Protein AF-M7SEI6-F1 (afdb_monomer_lite)

Radius of gyration: 20.69 Å; chains: 1; bounding box: 64×24×65 Å

Sequence (167 aa):
MPEEPDQISGIQAALALEAFLNMMATVPRILGPQGTLYLTVSSRARRLGKRVPSSTATLGQMAAAGVLTLTVPLILCVPRGGPTVAENRRLTYKTLAAGEASFITYLCYRMVARRPSGFTPVSMVRGVVCLVPRLSWHYYALYVKPELLVDDVAGAGGWFWEKRKYV

Organism: Eutypa lata (strain UCR-EL1) (NCBI:txid1287681)

Foldseek 3Di:
DPPDPPDQPPLLVVLVVLLVVLCVLQVCLQVPVQVSCVVQDDPVCVVVVHTQPPQNSVVSNVLSVQSNVLSVLSNVLSDDDAPVSLVSLLVSLVSLLVSLVVLLVVLVCCLVVVDPDSGDVVNSVVSNVVSVVSNVVSCCCNPVNVVSSHPPPVPVPVVPVVPPPPD

Structure (mmCIF, N/CA/C/O backbone):
data_AF-M7SEI6-F1
#
_entry.id   AF-M7SEI6-F1
#
loop_
_atom_site.group_PDB
_atom_site.id
_atom_site.type_symbol
_atom_site.label_atom_id
_atom_site.label_alt_id
_atom_site.label_comp_id
_atom_site.label_asym_id
_atom_site.label_entity_id
_atom_site.label_seq_id
_atom_site.pdbx_PDB_ins_code
_atom_site.Cartn_x
_atom_site.Cartn_y
_atom_site.Cartn_z
_atom_site.occupancy
_atom_site.B_iso_or_equiv
_atom_site.auth_seq_id
_atom_site.auth_comp_id
_atom_site.auth_asym_id
_atom_site.auth_atom_id
_atom_site.pdbx_PDB_model_num
ATOM 1 N N . MET A 1 1 ? -7.382 7.843 43.202 1.00 41.06 1 MET A N 1
ATOM 2 C CA . MET A 1 1 ? -7.437 6.655 42.329 1.00 41.06 1 MET A CA 1
ATOM 3 C C . MET A 1 1 ? -6.247 6.745 41.398 1.00 41.06 1 MET A C 1
ATOM 5 O O . MET A 1 1 ? -6.149 7.764 40.729 1.00 41.06 1 MET A O 1
ATOM 9 N N . PRO A 1 2 ? -5.308 5.792 41.422 1.00 36.91 2 PRO A N 1
ATOM 10 C CA . PRO A 1 2 ? -4.263 5.740 40.410 1.00 36.91 2 PRO A CA 1
ATOM 11 C C . PRO A 1 2 ? -4.917 5.378 39.071 1.00 36.91 2 PRO A C 1
ATOM 13 O O . PRO A 1 2 ? -5.639 4.386 38.997 1.00 36.91 2 PRO A O 1
ATOM 16 N N . GLU A 1 3 ? -4.732 6.225 38.060 1.00 43.19 3 GLU A N 1
ATOM 17 C CA . GLU A 1 3 ? -5.151 5.939 36.690 1.00 43.19 3 GLU A CA 1
ATOM 18 C C . GLU A 1 3 ? -4.396 4.702 36.203 1.00 43.19 3 GLU A C 1
ATOM 20 O O . GLU A 1 3 ? -3.164 4.654 36.229 1.00 43.19 3 GLU A O 1
ATOM 25 N N . GLU A 1 4 ? -5.143 3.663 35.842 1.00 51.28 4 GLU A N 1
ATOM 26 C CA . GLU A 1 4 ? -4.590 2.476 35.207 1.00 51.28 4 GLU A CA 1
ATOM 27 C C . GLU A 1 4 ? -3.944 2.931 33.888 1.00 51.28 4 GLU A C 1
ATOM 29 O O . GLU A 1 4 ? -4.609 3.615 33.105 1.00 51.28 4 GLU A O 1
ATOM 34 N N . PRO A 1 5 ? -2.647 2.657 33.655 1.00 46.41 5 PRO A N 1
ATOM 35 C CA . PRO A 1 5 ? -1.945 3.195 32.500 1.00 46.41 5 PRO A CA 1
ATOM 36 C C . PRO A 1 5 ? -2.676 2.760 31.235 1.00 46.41 5 PRO A C 1
ATOM 38 O O . PRO A 1 5 ? -2.913 1.565 31.056 1.00 46.41 5 PRO A O 1
ATOM 41 N N . ASP A 1 6 ? -3.025 3.735 30.390 1.00 54.50 6 ASP A N 1
ATOM 42 C CA . ASP A 1 6 ? -3.679 3.564 29.093 1.00 54.50 6 ASP A CA 1
ATOM 43 C C . ASP A 1 6 ? -3.022 2.424 28.302 1.00 54.50 6 ASP A C 1
ATOM 45 O O . ASP A 1 6 ? -2.047 2.609 27.568 1.00 54.50 6 ASP A O 1
ATOM 49 N N . GLN A 1 7 ? -3.536 1.204 28.466 1.00 54.03 7 GLN A N 1
ATOM 50 C CA . GLN A 1 7 ? -3.054 0.068 27.704 1.00 54.03 7 GLN A CA 1
ATOM 51 C C . GLN A 1 7 ? -3.477 0.295 26.260 1.00 54.03 7 GLN A C 1
ATOM 53 O O . GLN A 1 7 ? -4.666 0.239 25.941 1.00 54.03 7 GLN A O 1
ATOM 58 N N . ILE A 1 8 ? -2.495 0.559 25.400 1.00 56.59 8 ILE A N 1
ATOM 59 C CA . ILE A 1 8 ? -2.656 0.583 23.947 1.00 56.59 8 ILE A CA 1
ATOM 60 C C . ILE A 1 8 ? -3.337 -0.729 23.555 1.00 56.59 8 ILE A C 1
ATOM 62 O O . ILE A 1 8 ? -2.776 -1.810 23.752 1.00 56.59 8 ILE A O 1
ATOM 66 N N . SER A 1 9 ? -4.563 -0.651 23.036 1.00 66.75 9 SER A N 1
ATOM 67 C CA . SER A 1 9 ? -5.267 -1.853 22.595 1.00 66.75 9 SER A CA 1
ATOM 68 C C . SER A 1 9 ? -4.514 -2.472 21.412 1.00 66.75 9 SER A C 1
ATOM 70 O O . SER A 1 9 ? -3.847 -1.774 20.643 1.00 66.75 9 SER A O 1
ATOM 72 N N . GLY A 1 10 ? -4.609 -3.794 21.233 1.00 71.75 10 GLY A N 1
ATOM 73 C CA . GLY A 1 10 ? -3.880 -4.497 20.166 1.00 71.75 10 GLY A CA 1
ATOM 74 C C . GLY A 1 10 ? -4.115 -3.911 18.765 1.00 71.75 10 GLY A C 1
ATOM 75 O O . GLY A 1 10 ? -3.207 -3.926 17.934 1.00 71.75 10 GLY A O 1
ATOM 76 N N . ILE A 1 11 ? -5.290 -3.316 18.518 1.00 74.62 11 ILE A N 1
ATOM 77 C CA . ILE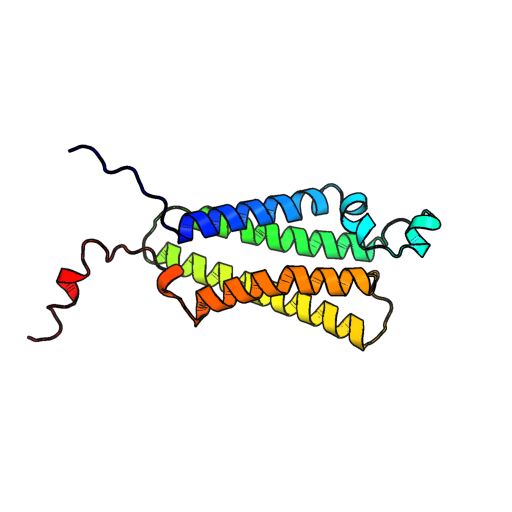 A 1 11 ? -5.579 -2.613 17.263 1.00 74.62 11 ILE A CA 1
ATOM 78 C C . ILE A 1 11 ? -4.799 -1.302 17.126 1.00 74.62 11 ILE A C 1
ATOM 80 O O . ILE A 1 11 ? -4.285 -1.021 16.050 1.00 74.62 11 ILE A O 1
ATOM 84 N N . GLN A 1 12 ? -4.657 -0.506 18.183 1.00 76.06 12 GLN A N 1
ATOM 85 C CA . GLN A 1 12 ? -3.908 0.751 18.120 1.00 76.06 12 GLN A CA 1
ATOM 86 C C . GLN A 1 12 ? -2.428 0.492 17.837 1.00 76.06 12 GLN A C 1
ATOM 88 O O . GLN A 1 12 ? -1.825 1.192 17.024 1.00 76.06 12 GLN A O 1
ATOM 93 N N . ALA A 1 13 ? -1.866 -0.561 18.440 1.00 79.25 13 ALA A N 1
ATOM 94 C CA . ALA A 1 13 ? -0.515 -1.022 18.134 1.00 79.25 13 ALA A CA 1
ATOM 95 C C . ALA A 1 13 ? -0.392 -1.480 16.670 1.00 79.25 13 ALA A C 1
ATOM 97 O O . ALA A 1 13 ? 0.573 -1.116 15.998 1.00 79.25 13 ALA A O 1
ATOM 98 N N . ALA A 1 14 ? -1.381 -2.218 16.151 1.00 80.62 14 ALA A N 1
ATOM 99 C CA . ALA A 1 14 ? -1.411 -2.639 14.751 1.00 80.62 14 ALA A CA 1
ATOM 100 C C . ALA A 1 14 ? -1.520 -1.449 13.780 1.00 80.62 14 ALA A C 1
ATOM 102 O O . ALA A 1 14 ? -0.761 -1.390 12.817 1.00 80.62 14 ALA A O 1
ATOM 103 N N . LEU A 1 15 ? -2.390 -0.471 14.057 1.00 82.69 15 LEU A N 1
ATOM 104 C CA . LEU A 1 15 ? -2.554 0.750 13.258 1.00 82.69 15 LEU A CA 1
ATOM 105 C C . LEU A 1 15 ? -1.291 1.618 13.275 1.00 82.69 15 LEU A C 1
ATOM 107 O O . LEU A 1 15 ? -0.864 2.110 12.231 1.00 82.69 15 LEU A O 1
ATOM 111 N N . ALA A 1 16 ? -0.667 1.785 14.444 1.00 83.69 16 ALA A N 1
ATOM 112 C CA . ALA A 1 16 ? 0.575 2.539 14.584 1.00 83.69 16 ALA A CA 1
ATOM 113 C C . ALA A 1 16 ? 1.737 1.854 13.848 1.00 83.69 16 ALA A C 1
ATOM 115 O O . ALA A 1 16 ? 2.493 2.516 13.133 1.00 83.69 16 ALA A O 1
ATOM 116 N N . LEU A 1 17 ? 1.851 0.526 13.967 1.00 86.69 17 LEU A N 1
ATOM 117 C CA . LEU A 1 17 ? 2.833 -0.263 13.228 1.00 86.69 17 LEU A CA 1
ATOM 118 C C . LEU A 1 17 ? 2.595 -0.171 11.718 1.00 86.69 17 LEU A C 1
ATOM 120 O O . LEU A 1 17 ? 3.537 0.035 10.958 1.00 86.69 17 LEU A O 1
ATOM 124 N N . GLU A 1 18 ? 1.347 -0.289 11.274 1.00 85.62 18 GLU A N 1
ATOM 125 C CA . GLU A 1 18 ? 0.977 -0.182 9.867 1.00 85.62 18 GLU A CA 1
ATOM 126 C C . GLU A 1 18 ? 1.323 1.201 9.301 1.00 85.62 18 GLU A C 1
ATOM 128 O O . GLU A 1 18 ? 1.956 1.300 8.248 1.00 85.62 18 GLU A O 1
ATOM 133 N N . ALA A 1 19 ? 0.993 2.271 10.027 1.00 85.62 19 ALA A N 1
ATOM 134 C CA . ALA A 1 19 ? 1.356 3.630 9.647 1.00 85.62 19 ALA A CA 1
ATOM 135 C C . ALA A 1 19 ? 2.879 3.815 9.565 1.00 85.62 19 ALA A C 1
ATOM 137 O O . ALA A 1 19 ? 3.387 4.382 8.594 1.00 85.62 19 ALA A O 1
ATOM 138 N N . PHE A 1 20 ? 3.619 3.290 10.544 1.00 88.19 20 PHE A N 1
ATOM 139 C CA . PHE A 1 20 ? 5.078 3.319 10.545 1.00 88.19 20 PHE A CA 1
ATOM 140 C C . PHE A 1 20 ? 5.669 2.588 9.332 1.00 88.19 20 PHE A C 1
ATOM 142 O O . PHE A 1 20 ? 6.502 3.147 8.614 1.00 88.19 20 PHE A O 1
ATOM 149 N N . LEU A 1 21 ? 5.204 1.367 9.054 1.00 87.06 21 LEU A N 1
ATOM 150 C CA . LEU A 1 21 ? 5.654 0.574 7.910 1.00 87.06 21 LEU A CA 1
ATOM 151 C C . LEU A 1 21 ? 5.311 1.251 6.581 1.00 87.06 21 LEU A C 1
ATOM 153 O O . LEU A 1 21 ? 6.143 1.262 5.670 1.00 87.06 21 LEU A O 1
ATOM 157 N N . ASN A 1 22 ? 4.131 1.864 6.473 1.00 87.25 22 ASN A N 1
ATOM 158 C CA . ASN A 1 22 ? 3.744 2.632 5.297 1.00 87.25 22 ASN A CA 1
ATOM 159 C C . ASN A 1 22 ? 4.673 3.832 5.086 1.00 87.25 22 ASN A C 1
ATOM 161 O O . ASN A 1 22 ? 5.191 3.993 3.982 1.00 87.25 22 ASN A O 1
ATOM 165 N N . MET A 1 23 ? 4.965 4.630 6.118 1.00 85.88 23 MET A N 1
ATOM 166 C CA . MET A 1 23 ? 5.910 5.754 6.017 1.00 85.88 23 MET A CA 1
ATOM 167 C C . MET A 1 23 ? 7.317 5.291 5.620 1.00 85.88 23 MET A C 1
ATOM 169 O O . MET A 1 23 ? 7.892 5.817 4.665 1.00 85.88 23 MET A O 1
ATOM 173 N N . MET A 1 24 ? 7.848 4.256 6.278 1.00 86.00 24 MET A N 1
ATOM 174 C CA . MET A 1 24 ? 9.165 3.688 5.961 1.00 86.00 24 MET A CA 1
ATOM 175 C C . MET A 1 24 ? 9.245 3.137 4.532 1.00 86.00 24 MET A C 1
ATOM 177 O O . MET A 1 24 ? 10.272 3.274 3.868 1.00 86.00 24 MET A O 1
ATOM 181 N N . ALA A 1 25 ? 8.167 2.541 4.021 1.00 80.56 25 ALA A N 1
ATOM 182 C CA . ALA A 1 25 ? 8.133 1.995 2.667 1.00 80.56 25 ALA A CA 1
ATOM 183 C C . ALA A 1 25 ? 7.932 3.065 1.575 1.00 80.56 25 ALA A C 1
ATOM 185 O O . ALA A 1 25 ? 8.352 2.855 0.430 1.00 80.56 25 ALA A O 1
ATOM 186 N N . THR A 1 26 ? 7.269 4.182 1.891 1.00 84.94 26 THR A N 1
ATOM 187 C CA . THR A 1 26 ? 6.813 5.178 0.901 1.00 84.94 26 THR A CA 1
ATOM 188 C C . THR A 1 26 ? 7.705 6.407 0.819 1.00 84.94 26 THR A C 1
ATOM 190 O O . THR A 1 26 ? 8.039 6.820 -0.293 1.00 84.94 26 THR A O 1
ATOM 193 N N . VAL A 1 27 ? 8.165 6.954 1.948 1.00 85.25 27 VAL A N 1
ATOM 194 C CA . VAL A 1 27 ? 8.989 8.175 1.982 1.00 85.25 27 VAL A CA 1
ATOM 195 C C . VAL A 1 27 ? 10.269 8.021 1.145 1.00 85.25 27 VAL A C 1
ATOM 197 O O . VAL A 1 27 ? 10.516 8.868 0.280 1.00 85.25 27 VAL A O 1
ATOM 200 N N . PRO A 1 28 ? 11.036 6.914 1.252 1.00 83.00 28 PRO A N 1
ATOM 201 C CA . PRO A 1 28 ? 12.215 6.717 0.409 1.00 83.00 28 PRO A CA 1
ATOM 202 C C . PRO A 1 28 ? 11.885 6.561 -1.085 1.00 83.00 28 PRO A C 1
ATOM 204 O O . PRO A 1 28 ? 12.702 6.912 -1.934 1.00 83.00 28 PRO A O 1
ATOM 207 N N . ARG A 1 29 ? 10.693 6.053 -1.441 1.00 81.56 29 ARG A N 1
ATOM 208 C CA . ARG A 1 29 ? 10.250 5.946 -2.848 1.00 81.56 29 ARG A CA 1
ATOM 209 C C . ARG A 1 29 ? 9.859 7.286 -3.445 1.00 81.56 29 ARG A C 1
ATOM 211 O O . ARG A 1 29 ? 10.068 7.481 -4.637 1.00 81.56 29 ARG A O 1
ATOM 218 N N . ILE A 1 30 ? 9.313 8.191 -2.639 1.00 82.62 30 ILE A N 1
ATOM 219 C CA . ILE A 1 30 ? 8.952 9.539 -3.082 1.00 82.62 30 ILE A CA 1
ATOM 220 C C . ILE A 1 30 ? 10.217 10.374 -3.296 1.00 82.62 30 ILE A C 1
ATOM 222 O O . ILE A 1 30 ? 10.397 10.927 -4.381 1.00 82.62 30 ILE A O 1
ATOM 226 N N . LEU A 1 31 ? 11.105 10.407 -2.295 1.00 83.94 31 LEU A N 1
ATOM 227 C CA . LEU A 1 31 ? 12.309 11.248 -2.291 1.00 83.94 31 LEU A CA 1
ATOM 228 C C . LEU A 1 31 ? 13.450 10.683 -3.151 1.00 83.94 31 LEU A C 1
ATOM 230 O O . LEU A 1 31 ? 14.244 11.435 -3.708 1.00 83.94 31 LEU A O 1
ATOM 234 N N . GLY A 1 32 ? 13.535 9.357 -3.277 1.00 78.94 32 GLY A N 1
ATOM 235 C CA . GLY A 1 32 ? 14.614 8.663 -3.980 1.00 78.94 32 GLY A CA 1
ATOM 236 C C . GLY A 1 32 ? 14.121 7.464 -4.794 1.00 78.94 32 GLY A C 1
ATOM 237 O O . GLY A 1 32 ? 14.599 6.343 -4.569 1.00 78.94 32 GLY A O 1
ATOM 238 N N . PRO A 1 33 ? 13.205 7.656 -5.770 1.00 72.50 33 PRO A N 1
ATOM 239 C CA . PRO A 1 33 ? 12.630 6.561 -6.558 1.00 72.50 33 PRO A CA 1
ATOM 240 C C . PRO A 1 33 ? 13.706 5.768 -7.299 1.00 72.50 33 PRO A C 1
ATOM 242 O O . PRO A 1 33 ? 13.605 4.556 -7.427 1.00 72.50 33 PRO A O 1
ATOM 245 N N . GLN A 1 34 ? 14.775 6.429 -7.748 1.00 72.69 34 GLN A N 1
ATOM 246 C CA . GLN A 1 34 ? 15.870 5.789 -8.480 1.00 72.69 34 GLN A CA 1
ATOM 247 C C . GLN A 1 34 ? 16.583 4.724 -7.634 1.00 72.69 34 GLN A C 1
ATOM 249 O O . GLN A 1 34 ? 16.866 3.647 -8.149 1.00 72.69 34 GLN A O 1
ATOM 254 N N . GLY A 1 35 ? 16.839 4.997 -6.348 1.00 67.19 35 GLY A N 1
ATOM 255 C CA . GLY A 1 35 ? 17.535 4.075 -5.442 1.00 67.19 35 GLY A CA 1
ATOM 256 C C . GLY A 1 35 ? 16.637 2.941 -4.947 1.00 67.19 35 GLY A C 1
ATOM 257 O O . GLY A 1 35 ? 17.034 1.779 -4.944 1.00 67.19 35 GLY A O 1
ATOM 258 N N . THR A 1 36 ? 15.388 3.253 -4.609 1.00 69.19 36 THR A N 1
ATOM 259 C CA . THR A 1 36 ? 14.415 2.259 -4.122 1.00 69.19 36 THR A CA 1
ATOM 260 C C . THR A 1 36 ? 13.889 1.345 -5.228 1.00 69.19 36 THR A C 1
ATOM 262 O O . THR A 1 36 ? 13.695 0.148 -5.008 1.00 69.19 36 THR A O 1
ATOM 265 N N . LEU A 1 37 ? 13.712 1.870 -6.442 1.00 67.94 37 LEU A N 1
ATOM 266 C CA . LEU A 1 37 ? 13.323 1.097 -7.621 1.00 67.94 37 LEU A CA 1
ATOM 267 C C . LEU A 1 37 ? 14.532 0.502 -8.352 1.00 67.94 37 LEU A C 1
ATOM 269 O O . LEU A 1 37 ? 14.345 -0.284 -9.280 1.00 67.94 37 LEU A O 1
ATOM 273 N N . TYR A 1 38 ? 15.767 0.775 -7.925 1.00 63.50 38 TYR A N 1
ATOM 274 C CA . TYR A 1 38 ? 16.964 0.161 -8.510 1.00 63.50 38 TYR A CA 1
ATOM 275 C C . TYR A 1 38 ? 16.889 -1.375 -8.485 1.00 63.50 38 TYR A C 1
ATOM 277 O O . TYR A 1 38 ? 17.232 -2.051 -9.457 1.00 63.50 38 TYR A O 1
ATOM 285 N N . LEU A 1 39 ? 16.341 -1.936 -7.401 1.00 61.66 39 LEU A N 1
ATOM 286 C CA . LEU A 1 39 ? 16.109 -3.375 -7.243 1.00 61.66 39 LEU A CA 1
ATOM 287 C C . LEU A 1 39 ? 14.967 -3.914 -8.117 1.00 61.66 39 LEU A C 1
ATOM 289 O O . LEU A 1 39 ? 14.849 -5.129 -8.282 1.00 61.66 39 LEU A O 1
ATOM 293 N N . THR A 1 40 ? 14.137 -3.033 -8.680 1.00 61.66 40 THR A N 1
ATOM 294 C CA . THR A 1 40 ? 13.046 -3.402 -9.591 1.00 61.66 40 THR A CA 1
ATOM 295 C C . THR A 1 40 ? 13.468 -3.449 -11.064 1.00 61.66 40 THR A C 1
ATOM 297 O O . THR A 1 40 ? 12.728 -3.982 -11.893 1.00 61.66 40 THR A O 1
ATOM 300 N N . VAL A 1 41 ? 14.681 -2.983 -11.387 1.00 60.53 41 VAL A N 1
ATOM 301 C 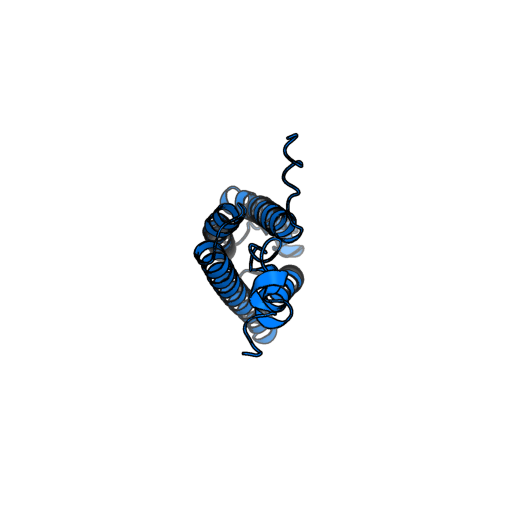CA . VAL A 1 41 ? 15.278 -2.999 -12.733 1.00 60.53 41 VAL A CA 1
ATOM 302 C C . VAL A 1 41 ? 16.087 -4.285 -12.967 1.00 60.53 41 VAL A C 1
ATOM 304 O O . VAL A 1 41 ? 16.708 -4.845 -12.056 1.00 60.53 41 VAL A O 1
ATOM 307 N N . SER A 1 42 ? 16.079 -4.792 -14.208 1.00 59.31 42 SER A N 1
ATOM 308 C CA . SER A 1 42 ? 16.643 -6.112 -14.531 1.00 59.31 42 SER A CA 1
ATOM 309 C C . SER A 1 42 ? 18.145 -6.146 -14.288 1.00 59.31 42 SER A C 1
ATOM 311 O O . SER A 1 42 ? 18.845 -5.159 -14.507 1.00 59.31 42 SER A O 1
ATOM 313 N N . SER A 1 43 ? 18.670 -7.303 -13.885 1.00 56.56 43 SER A N 1
ATOM 314 C CA . SER A 1 43 ? 20.106 -7.517 -13.645 1.00 56.56 43 SER A CA 1
ATOM 315 C C . SER A 1 43 ? 20.972 -7.185 -14.872 1.00 56.56 43 SER A C 1
ATOM 317 O O . SER A 1 43 ? 22.154 -6.876 -14.733 1.00 56.56 43 SER A O 1
ATOM 319 N N . ARG A 1 44 ? 20.384 -7.238 -16.078 1.00 53.22 44 ARG A N 1
ATOM 320 C CA . ARG A 1 44 ? 21.011 -6.849 -17.349 1.00 53.22 44 ARG A CA 1
ATOM 321 C C . ARG A 1 44 ? 21.022 -5.330 -17.543 1.00 53.22 44 ARG A C 1
ATOM 323 O O . ARG A 1 44 ? 22.036 -4.783 -17.950 1.00 53.22 44 ARG A O 1
ATOM 330 N N . ALA A 1 45 ? 19.932 -4.642 -17.204 1.00 54.25 45 ALA A N 1
ATOM 331 C CA . ALA A 1 45 ? 19.854 -3.182 -17.249 1.00 54.25 45 ALA A CA 1
ATOM 332 C C . ALA A 1 45 ? 20.711 -2.512 -16.155 1.00 54.25 45 ALA A C 1
ATOM 334 O O . ALA A 1 45 ? 21.369 -1.518 -16.448 1.00 54.25 45 ALA A O 1
ATOM 335 N N . ARG A 1 46 ? 20.807 -3.111 -14.955 1.00 60.12 46 ARG A N 1
ATOM 336 C CA . ARG A 1 46 ? 21.738 -2.678 -13.893 1.00 60.12 46 ARG A CA 1
ATOM 337 C C . ARG A 1 46 ? 23.203 -2.763 -14.326 1.00 60.12 46 ARG A C 1
ATOM 339 O O . ARG A 1 46 ? 23.949 -1.819 -14.102 1.00 60.12 46 ARG A O 1
ATOM 346 N N . ARG A 1 47 ? 23.594 -3.852 -15.002 1.00 54.25 47 ARG A N 1
ATOM 347 C CA . ARG A 1 47 ? 24.950 -4.023 -15.560 1.00 54.25 47 ARG A CA 1
ATOM 348 C C . ARG A 1 47 ? 25.276 -3.063 -16.707 1.00 54.25 47 ARG A C 1
ATOM 350 O O . ARG A 1 47 ? 26.437 -2.748 -16.908 1.00 54.25 47 ARG A O 1
ATOM 357 N N . LEU A 1 48 ? 24.264 -2.588 -17.431 1.00 57.41 48 LEU A N 1
ATOM 358 C CA . LEU A 1 48 ? 24.406 -1.622 -18.528 1.00 57.41 48 LEU A CA 1
ATOM 359 C C . LEU A 1 48 ? 24.287 -0.156 -18.066 1.00 57.41 48 LEU A C 1
ATOM 361 O O . LEU A 1 48 ? 24.151 0.726 -18.908 1.00 57.41 48 LEU A O 1
ATOM 365 N N . GLY A 1 49 ? 24.258 0.116 -16.754 1.00 55.97 49 GLY A N 1
ATOM 366 C CA . GLY A 1 49 ? 24.108 1.476 -16.218 1.00 55.97 49 GLY A CA 1
ATOM 367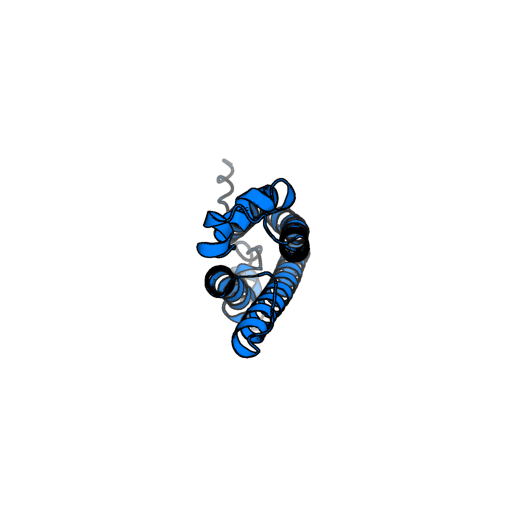 C C . GLY A 1 49 ? 22.766 2.146 -16.548 1.00 55.97 49 GLY A C 1
ATOM 368 O O . GLY A 1 49 ? 22.630 3.361 -16.416 1.00 55.97 49 GLY A O 1
ATOM 369 N N . LYS A 1 50 ? 21.756 1.383 -16.993 1.00 59.34 50 LYS A N 1
ATOM 370 C CA . LYS A 1 50 ? 20.460 1.948 -17.385 1.00 59.34 50 LYS A CA 1
ATOM 371 C C . LYS A 1 50 ? 19.677 2.367 -16.142 1.00 59.34 50 LYS A C 1
ATOM 373 O O . LYS A 1 50 ? 19.366 1.536 -15.286 1.00 59.34 50 LYS A O 1
ATOM 378 N N . ARG A 1 51 ? 19.343 3.660 -16.070 1.00 64.19 51 ARG A N 1
ATOM 379 C CA . ARG A 1 51 ? 18.473 4.240 -15.035 1.00 64.19 51 ARG A CA 1
ATOM 380 C C . ARG A 1 51 ? 17.076 3.614 -15.071 1.00 64.19 51 ARG A C 1
ATOM 382 O O . ARG A 1 51 ? 16.631 3.111 -16.105 1.00 64.19 51 ARG A O 1
ATOM 389 N N . VAL A 1 52 ? 16.387 3.665 -13.930 1.00 67.56 52 VAL A N 1
ATOM 390 C CA . VAL A 1 52 ? 14.963 3.310 -13.819 1.00 67.56 52 VAL A CA 1
ATOM 391 C C . VAL A 1 52 ? 14.180 4.121 -14.865 1.00 67.56 52 VAL A C 1
ATOM 393 O O . VAL A 1 52 ? 14.363 5.341 -14.908 1.00 67.56 52 VAL A O 1
ATOM 396 N N . PRO A 1 53 ? 13.332 3.496 -15.708 1.00 73.44 53 PRO A N 1
ATOM 397 C CA . PRO A 1 53 ? 12.506 4.238 -16.656 1.00 73.44 53 PRO A CA 1
ATOM 398 C C . PRO A 1 53 ? 11.626 5.261 -15.932 1.00 73.44 53 PRO A C 1
ATOM 400 O O . PRO A 1 53 ? 11.048 4.949 -14.889 1.00 73.44 53 PRO A O 1
ATOM 403 N N . SER A 1 54 ? 11.486 6.463 -16.493 1.00 74.94 54 SER A N 1
ATOM 404 C CA . SER A 1 54 ? 10.737 7.551 -15.850 1.00 74.94 54 SER A CA 1
ATOM 405 C C . SER A 1 54 ? 9.284 7.170 -15.560 1.00 74.94 54 SER A C 1
ATOM 407 O O . SER A 1 54 ? 8.788 7.460 -14.482 1.00 74.94 54 SER A O 1
ATOM 409 N N . SER A 1 55 ? 8.628 6.429 -16.458 1.00 74.25 55 SER A N 1
ATOM 410 C CA . SER A 1 55 ? 7.256 5.943 -16.254 1.00 74.25 55 SER A CA 1
ATOM 411 C C . SER A 1 55 ? 7.125 4.991 -15.060 1.00 74.25 55 SER A C 1
ATOM 413 O O . SER A 1 55 ? 6.161 5.077 -14.302 1.00 74.25 55 SER A O 1
ATOM 415 N N . THR A 1 56 ? 8.113 4.119 -14.847 1.00 73.44 56 THR A N 1
ATOM 416 C CA . THR A 1 56 ? 8.190 3.222 -13.684 1.00 73.44 56 THR A CA 1
ATOM 417 C C . THR A 1 56 ? 8.392 4.013 -12.395 1.00 73.44 56 THR A C 1
ATOM 419 O O . THR A 1 56 ? 7.759 3.715 -11.382 1.00 73.44 56 THR A O 1
ATOM 422 N N . ALA A 1 57 ? 9.258 5.032 -12.439 1.00 76.81 57 ALA A N 1
ATOM 423 C CA . ALA A 1 57 ? 9.502 5.921 -11.311 1.00 76.81 57 ALA A CA 1
ATOM 424 C C . ALA A 1 57 ? 8.234 6.691 -10.923 1.00 76.81 57 ALA A C 1
ATOM 426 O O . ALA A 1 57 ? 7.833 6.637 -9.764 1.00 76.81 57 ALA A O 1
ATOM 427 N N . THR A 1 58 ? 7.555 7.304 -11.894 1.00 80.69 58 THR A N 1
ATOM 428 C CA . THR A 1 58 ? 6.305 8.036 -11.668 1.00 80.69 58 THR A CA 1
ATOM 429 C C . THR A 1 58 ? 5.212 7.128 -11.116 1.00 80.69 58 THR A C 1
ATOM 431 O O . THR A 1 58 ? 4.581 7.487 -10.128 1.00 80.69 58 THR A O 1
ATOM 434 N N . LEU A 1 59 ? 5.018 5.924 -11.670 1.00 78.56 59 LEU A N 1
ATOM 435 C CA . LEU A 1 59 ? 4.010 4.996 -11.144 1.00 78.56 59 LEU A CA 1
ATOM 436 C C . LEU A 1 59 ? 4.329 4.571 -9.702 1.00 78.56 59 LEU A C 1
ATOM 438 O O . LEU A 1 59 ? 3.437 4.524 -8.858 1.00 78.56 59 LEU A O 1
ATOM 442 N N . GLY A 1 60 ? 5.603 4.297 -9.406 1.00 78.25 60 GLY A N 1
ATOM 443 C CA . GLY A 1 60 ? 6.055 3.976 -8.053 1.00 78.25 60 GLY A CA 1
ATOM 444 C C . GLY A 1 60 ? 5.839 5.127 -7.067 1.00 78.25 60 GLY A C 1
ATOM 445 O O . GLY A 1 60 ? 5.417 4.886 -5.938 1.00 78.25 60 GLY A O 1
ATOM 446 N N . GLN A 1 61 ? 6.074 6.368 -7.500 1.00 82.62 61 GLN A N 1
ATOM 447 C CA . GLN A 1 61 ? 5.822 7.571 -6.706 1.00 82.62 61 GLN A CA 1
ATOM 448 C C . GLN A 1 61 ? 4.327 7.820 -6.494 1.00 82.62 61 GLN A C 1
ATOM 450 O O . GLN A 1 61 ? 3.939 8.120 -5.373 1.00 82.62 61 GLN A O 1
ATOM 455 N N . MET A 1 62 ? 3.480 7.638 -7.512 1.00 82.12 62 MET A N 1
ATOM 456 C CA . MET A 1 62 ? 2.022 7.770 -7.376 1.00 82.12 62 MET A CA 1
ATOM 457 C C . MET A 1 62 ? 1.452 6.728 -6.412 1.00 82.12 62 MET A C 1
ATOM 459 O O . MET A 1 62 ? 0.660 7.067 -5.538 1.00 82.12 62 MET A O 1
ATOM 463 N N . ALA A 1 63 ? 1.896 5.471 -6.517 1.00 80.69 63 ALA A N 1
ATOM 464 C CA . ALA A 1 63 ? 1.502 4.426 -5.577 1.00 80.69 63 ALA A CA 1
ATOM 465 C C . ALA A 1 63 ? 1.976 4.740 -4.147 1.00 80.69 63 ALA A C 1
ATOM 467 O O . ALA A 1 63 ? 1.223 4.566 -3.192 1.00 80.69 63 ALA A O 1
ATOM 468 N N . ALA A 1 64 ? 3.209 5.237 -3.992 1.00 82.25 64 ALA A N 1
ATOM 469 C CA . ALA A 1 64 ? 3.738 5.636 -2.691 1.00 82.25 64 ALA A CA 1
ATOM 470 C C . ALA A 1 64 ? 2.986 6.838 -2.098 1.00 82.25 64 ALA A C 1
ATOM 472 O O . ALA A 1 64 ? 2.678 6.827 -0.910 1.00 82.25 64 ALA A O 1
ATOM 473 N N . ALA A 1 65 ? 2.645 7.830 -2.922 1.00 84.00 65 ALA A N 1
ATOM 474 C CA . ALA A 1 65 ? 1.856 8.987 -2.521 1.00 84.00 65 ALA A CA 1
ATOM 475 C C . ALA A 1 65 ? 0.451 8.572 -2.074 1.00 84.00 65 ALA A C 1
ATOM 477 O O . ALA A 1 65 ? 0.027 8.978 -1.001 1.00 84.00 65 ALA A O 1
ATOM 478 N N . GLY A 1 66 ? -0.230 7.697 -2.823 1.00 81.75 66 GLY A N 1
ATOM 479 C CA . GLY A 1 66 ? -1.550 7.189 -2.439 1.00 81.75 66 GLY A CA 1
ATOM 480 C C . GLY A 1 66 ? -1.542 6.466 -1.088 1.00 81.75 66 GLY A C 1
ATOM 481 O O . GLY A 1 66 ? -2.394 6.727 -0.241 1.00 81.75 66 GLY A O 1
ATOM 482 N N . VAL A 1 67 ? -0.538 5.616 -0.841 1.00 83.56 67 VAL A N 1
ATOM 483 C CA . VAL A 1 67 ? -0.370 4.951 0.463 1.00 83.56 67 VAL A CA 1
ATOM 484 C C . VAL A 1 67 ? -0.087 5.970 1.572 1.00 83.56 67 VAL A C 1
ATOM 486 O O . VAL A 1 67 ? -0.670 5.864 2.648 1.00 83.56 67 VAL A O 1
ATOM 489 N N . LEU A 1 68 ? 0.753 6.980 1.325 1.00 84.62 68 LEU A N 1
ATOM 490 C CA . LEU A 1 68 ? 1.048 8.026 2.308 1.00 84.62 68 LEU A CA 1
ATOM 491 C C . LEU A 1 68 ? -0.196 8.872 2.631 1.00 84.62 68 LEU A C 1
ATOM 493 O O . LEU A 1 68 ? -0.466 9.142 3.799 1.00 84.62 68 LEU A O 1
ATOM 497 N N . THR A 1 69 ? -1.005 9.219 1.625 1.00 85.56 69 THR A N 1
ATOM 498 C CA . THR A 1 69 ? -2.282 9.922 1.812 1.00 85.56 69 THR A CA 1
ATOM 499 C C . THR A 1 69 ? -3.229 9.124 2.702 1.00 85.56 69 THR A C 1
ATOM 501 O O . THR A 1 69 ? -3.837 9.701 3.595 1.00 85.56 69 THR A O 1
ATOM 504 N N . LEU A 1 70 ? -3.313 7.802 2.515 1.00 81.75 70 LEU A N 1
ATOM 505 C CA . LEU A 1 70 ? -4.137 6.912 3.345 1.00 81.75 70 LEU A CA 1
ATOM 506 C C . LEU A 1 70 ? -3.488 6.560 4.696 1.00 81.75 70 LEU A C 1
ATOM 508 O O . LEU A 1 70 ? -4.155 6.045 5.589 1.00 81.75 70 LEU A O 1
ATOM 512 N N . THR A 1 71 ? -2.213 6.902 4.889 1.00 83.75 71 THR A N 1
ATOM 513 C CA . THR A 1 71 ? -1.519 6.772 6.178 1.00 83.75 71 THR A CA 1
ATOM 514 C C . THR A 1 71 ? -1.913 7.882 7.153 1.00 83.75 71 THR A C 1
ATOM 516 O O . THR A 1 71 ? -1.974 7.645 8.355 1.00 83.75 71 THR A O 1
ATOM 519 N N . VAL A 1 72 ? -2.258 9.075 6.661 1.00 81.94 72 VAL A N 1
ATOM 520 C CA . VAL A 1 72 ? -2.766 10.172 7.502 1.00 81.94 72 VAL A CA 1
ATOM 521 C C . VAL A 1 72 ? -4.046 9.778 8.259 1.00 81.94 72 VAL A C 1
ATOM 523 O O . VAL A 1 72 ? -4.038 9.864 9.487 1.00 81.94 72 VAL A O 1
ATOM 526 N N . PRO A 1 73 ? -5.127 9.295 7.610 1.00 81.62 73 PRO A N 1
ATOM 527 C CA . PRO A 1 73 ? -6.318 8.863 8.332 1.00 81.62 73 PRO A CA 1
ATOM 528 C C . PRO A 1 73 ? -6.060 7.632 9.212 1.00 81.62 73 PRO A C 1
ATOM 530 O O . PRO A 1 73 ? -6.664 7.548 10.276 1.00 81.62 73 PRO A O 1
ATOM 533 N N . LEU A 1 74 ? -5.128 6.731 8.853 1.00 82.19 74 LEU A N 1
ATOM 534 C CA . LEU A 1 74 ? -4.683 5.649 9.748 1.00 82.19 74 LEU A CA 1
ATOM 535 C C . LEU A 1 74 ?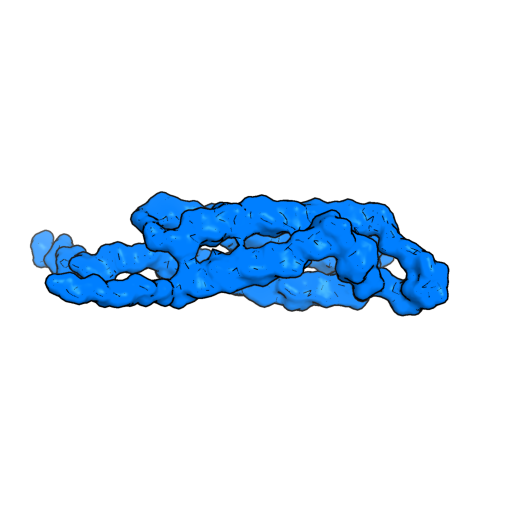 -4.125 6.199 11.068 1.00 82.19 74 LEU A C 1
ATOM 537 O O . LEU A 1 74 ? -4.551 5.755 12.131 1.00 82.19 74 LEU A O 1
ATOM 541 N N . ILE A 1 75 ? -3.221 7.184 11.006 1.00 82.94 75 ILE A N 1
ATOM 542 C CA . ILE A 1 75 ? -2.627 7.830 12.190 1.00 82.94 75 ILE A CA 1
ATOM 543 C C . ILE A 1 75 ? -3.704 8.539 13.016 1.00 82.94 75 ILE A C 1
ATOM 545 O O . ILE A 1 75 ? -3.748 8.382 14.234 1.00 82.94 75 ILE A O 1
ATOM 549 N N . LEU A 1 76 ? -4.608 9.274 12.362 1.00 81.94 76 LEU A N 1
ATOM 550 C CA . LEU A 1 76 ? -5.717 9.960 13.036 1.00 81.94 76 LEU A CA 1
ATOM 551 C C . LEU A 1 76 ? -6.711 8.991 13.692 1.00 81.94 76 LEU A C 1
ATOM 553 O O . LEU A 1 76 ? -7.446 9.389 14.590 1.00 81.94 76 LEU A O 1
ATOM 557 N N . CYS A 1 77 ? -6.718 7.727 13.272 1.00 78.50 77 CYS A N 1
ATOM 558 C CA . CYS A 1 77 ? -7.529 6.672 13.863 1.00 78.50 77 CYS A CA 1
ATOM 559 C C . CYS A 1 77 ? -6.814 5.880 14.973 1.00 78.50 77 CYS A C 1
ATOM 561 O O . CYS A 1 77 ? -7.433 4.972 15.530 1.00 78.50 77 CYS A O 1
ATOM 563 N N . VAL A 1 78 ? -5.545 6.178 15.291 1.00 77.00 78 VAL A N 1
ATOM 564 C CA . VAL A 1 78 ? -4.801 5.532 16.392 1.00 77.00 78 VAL A CA 1
ATOM 565 C C . VAL A 1 78 ? -5.372 5.879 17.771 1.00 77.00 78 VAL A C 1
ATOM 567 O O . VAL A 1 78 ? -5.484 4.967 18.587 1.00 77.00 78 VAL A O 1
ATOM 570 N N . PRO A 1 79 ? -5.753 7.131 18.091 1.00 74.25 79 PRO A N 1
ATOM 571 C CA . PRO A 1 79 ? -6.383 7.432 19.374 1.00 74.25 79 PRO A CA 1
ATOM 572 C C . PRO A 1 79 ? -7.684 6.643 19.566 1.00 74.25 79 PRO A C 1
ATOM 574 O O . PRO A 1 79 ? -8.372 6.324 18.591 1.00 74.25 79 PRO A O 1
ATOM 577 N N . ARG A 1 80 ? -8.030 6.346 20.826 1.00 65.69 80 ARG A N 1
ATOM 578 C CA . ARG A 1 80 ? -9.350 5.791 21.146 1.00 65.69 80 ARG A CA 1
ATOM 579 C C . ARG A 1 80 ? -10.410 6.819 20.780 1.00 65.69 80 ARG A C 1
ATOM 581 O O . ARG A 1 80 ? -10.258 8.001 21.086 1.00 65.69 80 ARG A O 1
ATOM 588 N N . GLY A 1 81 ? -11.498 6.378 20.171 1.00 59.25 81 GLY A N 1
ATOM 589 C CA . GLY A 1 81 ? -12.615 7.274 19.919 1.00 59.25 81 GLY A CA 1
ATOM 590 C C . GLY A 1 81 ? -13.888 6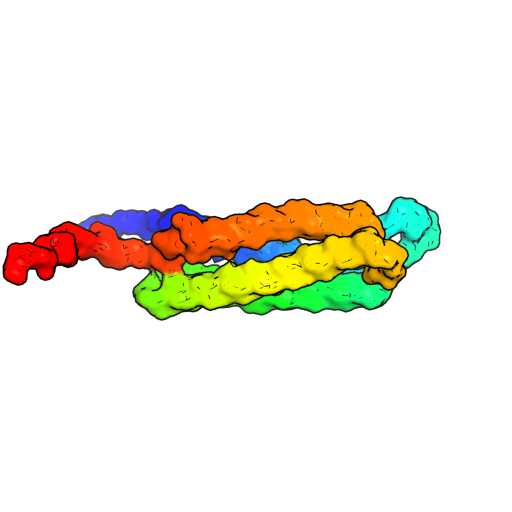.529 19.582 1.00 59.25 81 GLY A C 1
ATOM 591 O O . GLY A 1 81 ? -13.857 5.383 19.146 1.00 59.25 81 GLY A O 1
ATOM 592 N N . GLY A 1 82 ? -15.013 7.195 19.831 1.00 66.44 82 GLY A N 1
ATOM 593 C CA . GLY A 1 82 ? -16.351 6.642 19.655 1.00 66.44 82 GLY A CA 1
ATOM 594 C C . GLY A 1 82 ? -16.695 6.258 18.202 1.00 66.44 82 GLY A C 1
ATOM 595 O O . GLY A 1 82 ? -15.819 6.134 17.345 1.00 66.44 82 GLY A O 1
ATOM 596 N N . PRO A 1 83 ? -17.986 6.084 17.878 1.00 71.06 83 PRO A N 1
ATOM 597 C CA . PRO A 1 83 ? -18.435 5.459 16.626 1.00 71.06 83 PRO A CA 1
ATOM 598 C C . PRO A 1 83 ? -17.852 6.080 15.342 1.00 71.06 83 PRO A C 1
ATOM 600 O O . PRO A 1 83 ? -17.583 5.358 14.383 1.00 71.06 83 PRO A O 1
ATOM 603 N N . THR A 1 84 ? -17.567 7.385 15.337 1.00 77.88 84 THR A N 1
ATOM 604 C CA . THR A 1 84 ? -16.943 8.099 14.210 1.00 77.88 84 THR A CA 1
ATOM 605 C C . THR A 1 84 ? -15.535 7.591 13.873 1.00 77.88 84 THR A C 1
ATOM 607 O O . THR A 1 84 ? -15.173 7.504 12.701 1.00 77.88 84 THR A O 1
ATOM 610 N N . VAL A 1 85 ? -14.726 7.217 14.872 1.00 79.62 85 VAL A N 1
ATOM 611 C CA . VAL A 1 85 ? -13.369 6.688 14.637 1.00 79.62 85 VAL A CA 1
ATOM 612 C C . VAL A 1 85 ? -13.440 5.289 14.031 1.00 79.62 85 VAL A C 1
ATOM 614 O O . VAL A 1 85 ? -12.715 4.996 13.082 1.00 79.62 85 VAL A O 1
ATOM 617 N N . ALA A 1 86 ? -14.364 4.449 14.501 1.00 79.12 86 ALA A N 1
ATOM 618 C CA . ALA A 1 86 ? -14.584 3.118 13.936 1.00 79.12 86 ALA A CA 1
ATOM 619 C C . ALA A 1 86 ? -15.050 3.176 12.468 1.00 79.12 86 ALA A C 1
ATOM 621 O O . ALA A 1 86 ? -14.603 2.387 11.629 1.00 79.12 86 ALA A O 1
ATOM 622 N N . GLU A 1 87 ? -15.914 4.135 12.129 1.00 82.69 87 GLU A N 1
ATOM 623 C CA . GLU A 1 87 ? -16.345 4.366 10.749 1.00 82.69 87 GLU A CA 1
ATOM 624 C C . GLU A 1 87 ? -15.186 4.837 9.857 1.00 82.69 87 GLU A C 1
ATOM 626 O O . GLU A 1 87 ? -14.972 4.278 8.776 1.00 82.69 87 GLU A O 1
ATOM 631 N N . ASN A 1 88 ? -14.364 5.774 10.340 1.00 83.38 88 ASN A N 1
ATOM 632 C CA . ASN A 1 88 ? -13.179 6.248 9.623 1.00 83.38 88 ASN A CA 1
ATOM 633 C C . ASN A 1 88 ? -12.140 5.137 9.402 1.00 83.38 88 ASN A C 1
ATOM 635 O O . ASN A 1 88 ? -11.589 5.025 8.301 1.00 83.38 88 ASN A O 1
ATOM 639 N N . ARG A 1 89 ? -11.911 4.265 10.396 1.00 84.75 89 ARG A N 1
ATOM 640 C CA . ARG A 1 89 ? -11.058 3.070 10.257 1.00 84.75 89 ARG A CA 1
ATOM 641 C C . ARG A 1 89 ? -11.567 2.163 9.139 1.00 84.75 89 ARG A C 1
ATOM 643 O O . ARG A 1 89 ? -10.799 1.792 8.252 1.00 84.75 89 ARG A O 1
ATOM 650 N N . ARG A 1 90 ? -12.873 1.868 9.122 1.00 85.56 90 ARG A N 1
ATOM 651 C CA . ARG A 1 90 ? -13.511 1.049 8.075 1.00 85.56 90 ARG A CA 1
ATOM 652 C C . ARG A 1 90 ? -13.384 1.674 6.690 1.00 85.56 90 ARG A C 1
ATOM 654 O O . ARG A 1 90 ? -13.053 0.966 5.740 1.00 85.56 90 ARG A O 1
ATOM 661 N N . LEU A 1 91 ? -13.637 2.975 6.555 1.00 88.00 91 LEU A N 1
ATOM 662 C CA . LEU A 1 91 ? -13.514 3.676 5.275 1.00 88.00 91 LEU A CA 1
ATOM 663 C C . LEU A 1 91 ? -12.065 3.658 4.767 1.00 88.00 91 LEU A C 1
ATOM 665 O O . LEU A 1 91 ? -11.816 3.378 3.592 1.00 88.00 91 LEU A O 1
ATOM 669 N N . THR A 1 92 ? -11.110 3.884 5.667 1.00 86.88 92 THR A N 1
ATOM 670 C CA . THR A 1 92 ? -9.676 3.857 5.359 1.00 86.88 92 THR A CA 1
ATOM 671 C C . THR A 1 92 ? -9.242 2.470 4.889 1.00 86.88 92 THR A C 1
ATOM 673 O O . THR A 1 92 ? -8.647 2.347 3.819 1.00 86.88 92 THR A O 1
ATOM 676 N N . TYR A 1 93 ? -9.623 1.417 5.618 1.00 87.75 93 TYR A N 1
ATOM 677 C CA . TYR A 1 93 ? -9.306 0.029 5.267 1.00 87.75 93 TYR A CA 1
ATOM 678 C C . TYR A 1 93 ? -9.938 -0.387 3.936 1.00 87.75 93 TYR A C 1
ATOM 680 O O . TYR A 1 93 ? -9.282 -1.032 3.123 1.00 87.75 93 TYR A O 1
ATOM 688 N N . LYS A 1 94 ? -11.185 0.018 3.657 1.00 89.81 94 LYS A N 1
ATOM 689 C CA . LYS A 1 94 ? -11.828 -0.240 2.356 1.00 89.81 94 LYS A CA 1
ATOM 690 C C . LYS A 1 94 ? -11.075 0.428 1.209 1.00 89.81 94 LYS A C 1
ATOM 692 O O . LYS A 1 94 ? -10.884 -0.184 0.161 1.00 89.81 94 LYS A O 1
ATOM 697 N N . THR A 1 95 ? -10.640 1.670 1.408 1.00 88.25 95 THR A N 1
ATOM 698 C CA . THR A 1 95 ? -9.924 2.435 0.379 1.00 88.25 95 THR A CA 1
ATOM 699 C C . THR A 1 95 ? -8.535 1.849 0.120 1.00 88.25 95 THR A C 1
ATOM 701 O O . THR A 1 95 ? -8.145 1.688 -1.037 1.00 88.25 95 THR A O 1
ATOM 704 N N . LEU A 1 96 ? -7.821 1.456 1.182 1.00 86.44 96 LEU A N 1
ATOM 705 C CA . LEU A 1 96 ? -6.551 0.733 1.085 1.00 86.44 96 LEU A CA 1
ATOM 706 C C . LEU A 1 96 ? -6.724 -0.598 0.350 1.00 86.44 96 LEU A C 1
ATOM 708 O O . LEU A 1 96 ? -6.051 -0.820 -0.655 1.00 86.44 96 LEU A O 1
ATOM 712 N N . ALA A 1 97 ? -7.684 -1.427 0.767 1.00 88.19 97 ALA A N 1
ATOM 713 C CA . ALA A 1 97 ? -7.954 -2.715 0.136 1.00 88.19 97 ALA A CA 1
ATOM 714 C C . ALA A 1 97 ? -8.296 -2.571 -1.359 1.00 88.19 97 ALA A C 1
ATOM 716 O O . ALA A 1 97 ? -7.786 -3.324 -2.189 1.00 88.19 97 ALA A O 1
ATOM 717 N N . ALA A 1 98 ? -9.106 -1.574 -1.732 1.00 89.44 98 ALA A N 1
ATOM 718 C CA . ALA A 1 98 ? -9.436 -1.300 -3.130 1.00 89.44 98 ALA A CA 1
ATOM 719 C C . ALA A 1 98 ? -8.200 -0.887 -3.951 1.00 89.44 98 ALA A C 1
ATOM 721 O O . ALA A 1 98 ? -8.000 -1.376 -5.069 1.00 89.44 98 ALA A O 1
ATOM 722 N N . GLY A 1 99 ? -7.348 -0.020 -3.396 1.00 85.56 99 GLY A N 1
ATOM 723 C CA . GLY A 1 99 ? -6.098 0.399 -4.031 1.00 85.56 99 GLY A CA 1
ATOM 724 C C . GLY A 1 99 ? -5.111 -0.759 -4.205 1.00 85.56 99 GLY A C 1
ATOM 725 O O . GLY A 1 99 ? -4.560 -0.954 -5.292 1.00 85.56 99 GLY A O 1
ATOM 726 N N . GLU A 1 100 ? -4.929 -1.571 -3.165 1.00 87.62 100 GLU A N 1
ATOM 727 C CA . GLU A 1 100 ? -4.046 -2.738 -3.184 1.00 87.62 100 GLU A CA 1
ATOM 728 C C . GLU A 1 100 ? -4.538 -3.812 -4.158 1.00 87.62 100 GLU A C 1
ATOM 730 O O . GLU A 1 100 ? -3.751 -4.291 -4.977 1.00 87.62 100 GLU A O 1
ATOM 735 N N . ALA A 1 101 ? -5.836 -4.131 -4.157 1.00 90.25 101 ALA A N 1
ATOM 736 C CA . ALA A 1 101 ? -6.435 -5.071 -5.103 1.00 90.25 101 ALA A CA 1
ATOM 737 C C . ALA A 1 101 ? -6.283 -4.600 -6.558 1.00 90.25 101 ALA A C 1
ATOM 739 O O . ALA A 1 101 ? -5.909 -5.387 -7.435 1.00 90.25 101 ALA A O 1
ATOM 740 N N . SER A 1 102 ? -6.500 -3.307 -6.819 1.00 88.50 102 SER A N 1
ATOM 741 C CA . SER A 1 102 ? -6.319 -2.712 -8.149 1.00 88.50 102 SER A CA 1
ATOM 742 C C . SER A 1 102 ? -4.868 -2.828 -8.620 1.00 88.50 102 SER A C 1
ATOM 744 O O . SER A 1 102 ? -4.602 -3.213 -9.761 1.00 88.50 102 SER A O 1
ATOM 746 N N . PHE A 1 103 ? -3.908 -2.555 -7.732 1.00 84.75 103 PHE A N 1
ATOM 747 C CA . PHE A 1 103 ? -2.491 -2.612 -8.074 1.00 84.75 103 PHE A CA 1
ATOM 748 C C . PHE A 1 103 ? -1.976 -4.052 -8.232 1.00 84.75 103 PHE A C 1
ATOM 750 O O . PHE A 1 103 ? -1.226 -4.326 -9.170 1.00 84.75 103 PHE A O 1
ATOM 757 N N . ILE A 1 104 ? -2.425 -5.000 -7.398 1.00 88.25 104 ILE A N 1
ATOM 758 C CA . ILE A 1 104 ? -2.154 -6.438 -7.586 1.00 88.25 104 ILE A CA 1
ATOM 759 C C . ILE A 1 104 ? -2.693 -6.897 -8.943 1.00 88.25 104 ILE A C 1
ATOM 761 O O . ILE A 1 104 ? -1.959 -7.512 -9.718 1.00 88.25 104 ILE A O 1
ATOM 765 N N . THR A 1 105 ? -3.943 -6.552 -9.263 1.00 89.94 105 THR A N 1
ATOM 766 C CA . THR A 1 105 ? -4.580 -6.911 -10.539 1.00 89.94 105 THR A CA 1
ATOM 767 C C . THR A 1 105 ? -3.792 -6.354 -11.719 1.00 89.94 105 THR A C 1
ATOM 769 O O . THR A 1 105 ? -3.509 -7.085 -12.667 1.00 89.94 105 THR A O 1
ATOM 772 N N . TYR A 1 106 ? -3.359 -5.091 -11.639 1.00 87.00 106 TYR A N 1
ATOM 773 C CA . TYR A 1 106 ? -2.488 -4.487 -12.643 1.00 87.00 106 TYR A CA 1
ATOM 774 C C . TYR A 1 106 ? -1.191 -5.289 -12.821 1.00 87.00 106 TYR A C 1
ATOM 776 O O . TYR A 1 106 ? -0.866 -5.671 -13.945 1.00 87.00 106 TYR A O 1
ATOM 784 N N . LEU A 1 107 ? -0.465 -5.599 -11.741 1.00 85.62 107 LEU A N 1
ATOM 785 C CA . LEU A 1 107 ? 0.792 -6.352 -11.823 1.00 85.62 107 LEU A CA 1
ATOM 786 C C . LEU A 1 107 ? 0.579 -7.749 -12.427 1.00 85.62 107 LEU A C 1
ATOM 788 O O . LEU A 1 107 ? 1.320 -8.135 -13.330 1.00 85.62 107 LEU A O 1
ATOM 792 N N . CYS A 1 108 ? -0.457 -8.474 -11.998 1.00 87.69 108 CYS A N 1
ATOM 793 C CA . CYS A 1 108 ? -0.817 -9.785 -12.543 1.00 87.69 108 CYS A CA 1
ATOM 794 C C . CYS A 1 108 ? -1.183 -9.716 -14.029 1.00 87.69 108 CYS A C 1
ATOM 796 O O . CYS A 1 108 ? -0.645 -10.480 -14.833 1.00 87.69 108 CYS A O 1
ATOM 798 N N . TYR A 1 109 ? -2.017 -8.754 -14.426 1.00 87.94 109 TYR A N 1
ATOM 799 C CA . TYR A 1 109 ? -2.367 -8.538 -15.827 1.00 87.94 109 TYR A CA 1
ATOM 800 C C . TYR A 1 109 ? -1.126 -8.255 -16.681 1.00 87.94 109 TYR A C 1
ATOM 802 O O . TYR A 1 109 ? -0.959 -8.836 -17.754 1.00 87.94 109 TYR A O 1
ATOM 810 N N . ARG A 1 110 ? -0.200 -7.414 -16.195 1.00 84.19 110 ARG A N 1
ATOM 811 C CA . ARG A 1 110 ? 1.058 -7.130 -16.903 1.00 84.19 110 ARG A CA 1
ATOM 812 C C . ARG A 1 110 ? 1.961 -8.362 -17.020 1.00 84.19 110 ARG A C 1
ATOM 814 O O . ARG A 1 110 ? 2.641 -8.483 -18.041 1.00 84.19 110 ARG A O 1
ATOM 821 N N . MET A 1 111 ? 1.954 -9.264 -16.035 1.00 84.44 111 MET A N 1
ATOM 822 C CA . MET A 1 111 ? 2.683 -10.539 -16.097 1.00 84.44 111 MET A CA 1
ATOM 823 C C . MET A 1 111 ? 2.107 -11.478 -17.167 1.00 84.44 111 MET A C 1
ATOM 825 O O . MET A 1 111 ? 2.873 -12.039 -17.952 1.00 84.44 111 MET A O 1
ATOM 829 N N . VAL A 1 112 ? 0.778 -11.599 -17.253 1.00 86.25 112 VAL A N 1
ATOM 830 C CA . VAL A 1 112 ? 0.097 -12.469 -18.233 1.00 86.25 112 VAL A CA 1
ATOM 831 C C . VAL A 1 112 ? 0.188 -11.906 -19.652 1.00 86.25 112 VAL A C 1
ATOM 833 O O . VAL A 1 112 ? 0.539 -12.625 -20.583 1.00 86.25 112 VAL A O 1
ATOM 836 N N . ALA A 1 113 ? -0.059 -10.606 -19.825 1.00 83.62 113 ALA A N 1
ATOM 837 C CA . ALA A 1 113 ? -0.081 -9.961 -21.137 1.00 83.62 113 ALA A CA 1
ATOM 838 C C . ALA A 1 113 ? 1.306 -9.850 -21.802 1.00 83.62 113 ALA A C 1
ATOM 840 O O . ALA A 1 113 ? 1.387 -9.478 -22.971 1.00 83.62 113 ALA A O 1
ATOM 841 N N . ARG A 1 114 ? 2.401 -10.107 -21.065 1.00 75.12 114 ARG A N 1
ATOM 842 C CA . ARG A 1 114 ? 3.806 -10.025 -21.527 1.00 75.12 114 ARG A CA 1
ATOM 843 C C . ARG A 1 114 ? 4.171 -8.718 -22.260 1.00 75.12 114 ARG A C 1
ATOM 845 O O . ARG A 1 114 ? 5.119 -8.680 -23.040 1.00 75.12 114 ARG A O 1
ATOM 852 N N . ARG A 1 115 ? 3.447 -7.622 -21.999 1.00 71.38 115 ARG A N 1
ATOM 853 C CA . ARG A 1 115 ? 3.674 -6.305 -22.623 1.00 71.38 115 ARG A CA 1
ATOM 854 C C . ARG A 1 115 ? 4.698 -5.468 -21.846 1.00 71.38 115 ARG A C 1
ATOM 856 O O . ARG A 1 115 ? 4.673 -5.488 -20.610 1.00 71.38 115 ARG A O 1
ATOM 863 N N . PRO A 1 116 ? 5.508 -4.625 -22.519 1.00 65.88 116 PRO A N 1
ATOM 864 C CA . PRO A 1 116 ? 6.510 -3.772 -21.874 1.00 65.88 116 PRO A CA 1
ATOM 865 C C . PRO A 1 116 ? 5.865 -2.799 -20.878 1.00 65.88 116 PRO A C 1
ATOM 867 O O . PRO A 1 116 ? 5.100 -1.916 -21.258 1.00 65.88 116 PRO A O 1
ATOM 870 N N . SER A 1 117 ? 6.104 -3.021 -19.585 1.00 65.19 117 SER A N 1
ATOM 871 C CA . SER A 1 117 ? 5.445 -2.345 -18.448 1.00 65.19 117 SER A CA 1
ATOM 872 C C . SER A 1 117 ? 6.346 -1.362 -17.705 1.00 65.19 117 SER A C 1
ATOM 874 O O . SER A 1 117 ? 5.904 -0.736 -16.750 1.00 65.19 117 SER A O 1
ATOM 876 N N . GLY A 1 118 ? 7.627 -1.297 -18.075 1.00 66.25 118 GLY A N 1
ATOM 877 C CA . GLY A 1 118 ? 8.650 -0.595 -17.301 1.00 66.25 118 GLY A CA 1
ATOM 878 C C . GLY A 1 118 ? 9.114 -1.337 -16.035 1.00 66.25 118 GLY A C 1
ATOM 879 O O . GLY A 1 118 ? 10.126 -0.945 -15.455 1.00 66.25 118 GLY A O 1
ATOM 880 N N . PHE A 1 119 ? 8.449 -2.429 -15.638 1.00 69.62 119 PHE A N 1
ATOM 881 C CA . PHE A 1 119 ? 8.824 -3.284 -14.505 1.00 69.62 119 PHE A CA 1
ATOM 882 C C . PHE A 1 119 ? 9.419 -4.608 -14.979 1.00 69.62 119 PHE A C 1
ATOM 884 O O . PHE A 1 119 ? 9.044 -5.149 -16.020 1.00 69.62 119 PHE A O 1
ATOM 891 N N . THR A 1 120 ? 10.320 -5.177 -14.182 1.00 72.50 120 THR A N 1
ATOM 892 C CA . THR A 1 120 ? 10.787 -6.547 -14.419 1.00 72.50 120 THR A CA 1
ATOM 893 C C . THR A 1 120 ? 9.795 -7.581 -13.900 1.00 72.50 120 THR A C 1
ATOM 895 O O . THR A 1 120 ? 9.128 -7.312 -12.898 1.00 72.50 120 THR A O 1
ATOM 898 N N . PRO A 1 121 ? 9.761 -8.796 -14.478 1.00 74.94 121 PRO A N 1
ATOM 899 C CA . PRO A 1 121 ? 8.945 -9.888 -13.946 1.00 74.94 121 PRO A CA 1
ATOM 900 C C . PRO A 1 121 ? 9.208 -10.144 -12.456 1.00 74.94 121 PRO A C 1
ATOM 902 O O . PRO A 1 121 ? 8.278 -10.222 -11.663 1.00 74.94 121 PRO A O 1
ATOM 905 N N . VAL A 1 122 ? 10.483 -10.150 -12.046 1.00 75.12 122 VAL A N 1
ATOM 906 C CA . VAL A 1 122 ? 10.882 -10.326 -10.639 1.00 75.12 122 VAL A CA 1
ATOM 907 C C . VAL A 1 122 ? 10.316 -9.217 -9.749 1.00 75.12 122 VAL A C 1
ATOM 909 O O . VAL A 1 122 ? 9.828 -9.493 -8.657 1.00 75.12 122 VAL A O 1
ATOM 912 N N . SER A 1 123 ? 10.345 -7.961 -10.203 1.00 72.50 123 SER A N 1
ATOM 913 C CA . SER A 1 123 ? 9.779 -6.848 -9.434 1.00 72.50 123 SER A CA 1
ATOM 914 C C . SER A 1 123 ? 8.262 -6.900 -9.310 1.00 72.50 123 SER A C 1
ATOM 916 O O . SER A 1 123 ? 7.743 -6.548 -8.257 1.00 72.50 123 SER A O 1
ATOM 918 N N . MET A 1 124 ? 7.560 -7.376 -10.342 1.00 80.25 124 MET A N 1
ATOM 919 C CA . MET A 1 124 ? 6.110 -7.555 -10.285 1.00 80.25 124 MET A CA 1
ATOM 920 C C . MET A 1 124 ? 5.737 -8.639 -9.282 1.00 80.25 124 MET A C 1
ATOM 922 O O . MET A 1 124 ? 4.890 -8.398 -8.429 1.00 80.25 124 MET A O 1
ATOM 926 N N . VAL A 1 125 ? 6.420 -9.788 -9.329 1.00 83.50 125 VAL A N 1
ATOM 927 C CA . VAL A 1 125 ? 6.213 -10.881 -8.369 1.00 83.50 125 VAL A CA 1
ATOM 928 C C . VAL A 1 125 ? 6.485 -10.400 -6.946 1.00 83.50 125 VAL A C 1
ATOM 930 O O . VAL A 1 125 ? 5.646 -10.587 -6.073 1.00 83.50 125 VAL A O 1
ATOM 933 N N . ARG A 1 126 ? 7.608 -9.707 -6.708 1.00 80.44 126 ARG A N 1
ATOM 934 C CA . ARG A 1 126 ? 7.905 -9.130 -5.384 1.00 80.44 126 ARG A CA 1
ATOM 935 C C . ARG A 1 126 ? 6.845 -8.118 -4.954 1.00 80.44 126 ARG A C 1
ATOM 937 O O . ARG A 1 126 ? 6.445 -8.134 -3.800 1.00 80.44 126 ARG A O 1
ATOM 944 N N . GLY A 1 127 ? 6.370 -7.276 -5.873 1.00 79.19 127 GLY A N 1
ATOM 945 C CA . GLY A 1 127 ? 5.284 -6.333 -5.617 1.00 79.19 127 GLY A CA 1
ATOM 946 C C . GLY A 1 127 ? 4.022 -7.039 -5.126 1.00 79.19 127 GLY A C 1
ATOM 947 O O . GLY A 1 127 ? 3.512 -6.687 -4.067 1.00 79.19 127 GLY A O 1
ATOM 948 N N . VAL A 1 128 ? 3.576 -8.076 -5.841 1.00 84.81 128 VAL A N 1
ATOM 949 C CA . VAL A 1 128 ? 2.413 -8.892 -5.454 1.00 84.81 128 VAL A CA 1
ATOM 950 C C . VAL A 1 128 ? 2.636 -9.560 -4.098 1.00 84.81 128 VAL A C 1
ATOM 952 O O . VAL A 1 128 ? 1.802 -9.416 -3.211 1.00 84.81 128 VAL A O 1
ATOM 955 N N . VAL A 1 129 ? 3.783 -10.212 -3.889 1.00 84.81 129 VAL A N 1
ATOM 956 C CA . VAL A 1 129 ? 4.112 -10.883 -2.618 1.00 84.81 129 VAL A CA 1
ATOM 957 C C . VAL A 1 129 ? 4.138 -9.903 -1.438 1.00 84.81 129 VAL A C 1
ATOM 959 O O . VAL A 1 129 ? 3.757 -10.275 -0.336 1.00 84.81 129 VAL A O 1
ATOM 962 N N . CYS A 1 130 ? 4.530 -8.642 -1.644 1.00 82.31 130 CYS A N 1
ATOM 963 C CA . CYS A 1 130 ? 4.489 -7.612 -0.600 1.00 82.31 130 CYS A CA 1
ATOM 964 C C . CYS A 1 130 ? 3.097 -6.989 -0.381 1.00 82.31 130 CYS A C 1
ATOM 966 O O . CYS A 1 130 ? 2.867 -6.356 0.650 1.00 82.31 130 CYS A O 1
ATOM 968 N N . LEU A 1 131 ? 2.189 -7.081 -1.352 1.00 84.19 131 LEU A N 1
ATOM 969 C CA . LEU A 1 131 ? 0.841 -6.509 -1.260 1.00 84.19 131 LEU A CA 1
ATOM 970 C C . LEU A 1 131 ? -0.172 -7.503 -0.708 1.00 84.19 131 LEU A C 1
ATOM 972 O O . LEU A 1 131 ? -1.023 -7.104 0.072 1.00 84.19 131 LEU A O 1
ATOM 976 N N . VAL A 1 132 ? -0.059 -8.785 -1.061 1.00 88.00 132 VAL A N 1
ATOM 977 C CA . VAL A 1 132 ? -1.018 -9.811 -0.631 1.00 88.00 132 VAL A CA 1
ATOM 978 C C . VAL A 1 132 ? -1.161 -9.877 0.896 1.00 88.00 132 VAL A C 1
ATOM 980 O O . VAL A 1 132 ? -2.297 -9.865 1.352 1.00 88.00 132 VAL A O 1
ATOM 983 N N . PRO A 1 133 ? -0.089 -9.873 1.718 1.00 87.06 133 PRO A N 1
ATOM 984 C CA . PRO A 1 133 ? -0.246 -9.892 3.172 1.00 87.06 133 PRO A CA 1
ATOM 985 C C . PRO A 1 133 ? -0.996 -8.673 3.723 1.00 87.06 133 PRO A C 1
ATOM 987 O O . PRO A 1 133 ? -1.784 -8.821 4.652 1.00 87.06 133 PRO A O 1
ATOM 990 N N . ARG A 1 134 ? -0.781 -7.486 3.138 1.00 86.31 134 ARG A N 1
ATOM 991 C CA . ARG A 1 134 ? -1.475 -6.253 3.543 1.00 86.31 134 ARG A CA 1
ATOM 992 C C . ARG A 1 134 ? -2.951 -6.299 3.167 1.00 86.31 134 ARG A C 1
ATOM 994 O O . ARG A 1 134 ? -3.797 -6.118 4.037 1.00 86.31 134 ARG A O 1
ATOM 1001 N N . LEU A 1 135 ? -3.251 -6.711 1.937 1.00 88.06 135 LEU A N 1
ATOM 1002 C CA . LEU A 1 135 ? -4.627 -6.853 1.478 1.00 88.06 135 LEU A CA 1
ATOM 1003 C C . LEU A 1 135 ? -5.378 -7.899 2.308 1.00 88.06 135 LEU A C 1
ATOM 1005 O O . LEU A 1 135 ? -6.527 -7.684 2.689 1.00 88.06 135 LEU A O 1
ATOM 1009 N N . SER A 1 136 ? -4.719 -9.015 2.632 1.00 90.69 136 SER A N 1
ATOM 1010 C CA . SER A 1 136 ? -5.263 -10.045 3.518 1.00 90.69 136 SER A CA 1
ATOM 1011 C C . SER A 1 136 ? -5.554 -9.498 4.913 1.00 90.69 136 SER A C 1
ATOM 1013 O O . SER A 1 136 ? -6.601 -9.815 5.469 1.00 90.69 136 SER A O 1
ATOM 1015 N N . TRP A 1 137 ? -4.673 -8.659 5.470 1.00 88.62 137 TRP A N 1
ATOM 1016 C CA . TRP A 1 137 ? -4.906 -7.996 6.755 1.00 88.62 137 TRP A CA 1
ATOM 1017 C C . TRP A 1 137 ? -6.123 -7.066 6.706 1.00 88.62 137 TRP A C 1
ATOM 1019 O O . TRP A 1 137 ? -7.005 -7.173 7.560 1.00 88.62 137 TRP A O 1
ATOM 1029 N N . HIS A 1 138 ? -6.235 -6.214 5.682 1.00 88.88 138 HIS A N 1
ATOM 1030 C CA . HIS A 1 138 ? -7.394 -5.327 5.535 1.00 88.88 138 HIS A CA 1
ATOM 1031 C C . HIS A 1 138 ? -8.689 -6.110 5.359 1.00 88.88 138 HIS A C 1
ATOM 1033 O O . HIS A 1 138 ? -9.692 -5.780 5.986 1.00 88.88 138 HIS A O 1
ATOM 1039 N N . TYR A 1 139 ? -8.670 -7.174 4.553 1.00 89.25 139 TYR A N 1
ATOM 1040 C CA . TYR A 1 139 ? -9.837 -8.027 4.350 1.00 89.25 139 TYR A CA 1
ATOM 1041 C C . TYR A 1 139 ? -10.235 -8.757 5.639 1.00 89.25 139 TYR A C 1
ATOM 1043 O O . TYR A 1 139 ? -11.415 -8.811 5.987 1.00 89.25 139 TYR A O 1
ATOM 1051 N N . TYR A 1 140 ? -9.253 -9.269 6.383 1.00 88.75 140 TYR A N 1
ATOM 1052 C CA . TYR A 1 140 ? -9.472 -9.911 7.675 1.00 88.75 140 TYR A CA 1
ATOM 1053 C C . TYR A 1 140 ? -10.129 -8.953 8.672 1.00 88.75 140 TYR A C 1
ATOM 1055 O O . TYR A 1 140 ? -11.173 -9.279 9.236 1.00 88.75 140 TYR A O 1
ATOM 1063 N N . ALA A 1 141 ? -9.578 -7.749 8.834 1.00 86.62 141 ALA A N 1
ATOM 1064 C CA . ALA A 1 141 ? -10.117 -6.743 9.744 1.00 86.62 141 ALA A CA 1
ATOM 1065 C C . ALA A 1 141 ? -11.484 -6.189 9.298 1.00 86.62 141 ALA A C 1
ATOM 1067 O O . ALA A 1 141 ? -12.273 -5.774 10.137 1.00 86.62 141 ALA A O 1
ATOM 1068 N N . LEU A 1 142 ? -11.795 -6.182 7.996 1.00 86.94 142 LEU A N 1
ATOM 1069 C CA . LEU A 1 142 ? -13.084 -5.697 7.487 1.00 86.94 142 LEU A CA 1
ATOM 1070 C C . LEU A 1 142 ? -14.212 -6.730 7.577 1.00 86.94 142 LEU A C 1
ATOM 1072 O O . LEU A 1 142 ? -15.347 -6.346 7.860 1.00 86.94 142 LEU A O 1
ATOM 1076 N N . TYR A 1 143 ? -13.925 -8.003 7.292 1.00 88.19 143 TYR A N 1
ATOM 1077 C CA . TYR A 1 143 ? -14.963 -9.016 7.053 1.00 88.19 143 TYR A CA 1
ATOM 1078 C C . TYR A 1 143 ? -14.912 -10.214 8.000 1.00 88.19 143 TYR A C 1
ATOM 1080 O O . TYR A 1 143 ? -15.945 -10.839 8.216 1.00 88.19 143 TYR A O 1
ATOM 1088 N N . VAL A 1 144 ? -13.741 -10.556 8.545 1.00 87.31 144 VAL A N 1
ATOM 1089 C CA . VAL A 1 144 ? -13.583 -11.733 9.418 1.00 87.31 144 VAL A CA 1
ATOM 1090 C C . VAL A 1 144 ? -13.652 -11.339 10.887 1.00 87.31 144 VAL A C 1
ATOM 1092 O O . VAL A 1 144 ? -14.337 -12.001 11.657 1.00 87.31 144 VAL A O 1
ATOM 1095 N N . LYS A 1 145 ? -12.964 -10.256 11.260 1.00 84.75 145 LYS A N 1
ATOM 1096 C CA . LYS A 1 145 ? -12.973 -9.691 12.612 1.00 84.75 145 LYS A CA 1
ATOM 1097 C C . LYS A 1 145 ? -13.237 -8.181 12.604 1.00 84.75 145 LYS A C 1
ATOM 1099 O O . LYS A 1 145 ? -12.339 -7.402 12.937 1.00 84.75 145 LYS A O 1
ATOM 1104 N N . PRO A 1 146 ? -14.447 -7.741 12.210 1.00 83.19 146 PRO A N 1
ATOM 1105 C CA . PRO A 1 146 ? -14.819 -6.325 12.203 1.00 83.19 146 PRO A CA 1
ATOM 1106 C C . PRO A 1 146 ? -14.797 -5.678 13.592 1.00 83.19 146 PRO A C 1
ATOM 1108 O O . PRO A 1 146 ? -14.715 -4.451 13.677 1.00 83.19 146 PRO A O 1
ATOM 1111 N N . GLU A 1 147 ? -14.854 -6.474 14.664 1.00 80.00 147 GLU A N 1
ATOM 1112 C CA . GLU A 1 147 ? -14.671 -6.030 16.046 1.00 80.00 147 GLU A CA 1
ATOM 1113 C C . GLU A 1 147 ? -13.299 -5.390 16.279 1.00 80.00 147 GLU A C 1
ATOM 1115 O O . GLU A 1 147 ? -13.195 -4.477 17.085 1.00 80.00 147 GLU A O 1
ATOM 1120 N N . LEU A 1 148 ? -12.269 -5.762 15.507 1.00 76.19 148 LEU A N 1
ATOM 1121 C CA . LEU A 1 148 ? -10.951 -5.128 15.598 1.00 76.19 148 LEU A CA 1
ATOM 1122 C C . LEU A 1 148 ? -11.002 -3.638 15.260 1.00 76.19 148 LEU A C 1
ATOM 1124 O O . LEU A 1 148 ? -10.181 -2.876 15.748 1.00 76.19 148 LEU A O 1
ATOM 1128 N N . LEU A 1 149 ? -11.946 -3.209 14.421 1.00 77.31 149 LEU A N 1
ATOM 1129 C CA . LEU A 1 149 ? -12.058 -1.817 13.982 1.00 77.31 149 LEU A CA 1
ATOM 1130 C C . LEU A 1 149 ? -12.926 -0.965 14.915 1.00 77.31 149 LEU A C 1
ATOM 1132 O O . LEU A 1 149 ? -12.984 0.251 14.734 1.00 77.31 149 LEU A O 1
ATOM 1136 N N . VAL A 1 150 ? -13.591 -1.580 15.894 1.00 75.31 150 VAL A N 1
ATOM 1137 C CA . VAL A 1 150 ? -14.456 -0.909 16.865 1.00 75.31 150 VAL A CA 1
ATOM 1138 C C . VAL A 1 150 ? -13.713 -0.871 18.197 1.00 75.31 150 VAL A C 1
ATOM 1140 O O . VAL A 1 150 ? -13.351 -1.913 18.728 1.00 75.31 150 VAL A O 1
ATOM 1143 N N . ASP A 1 151 ? -13.456 0.319 18.743 1.00 61.75 151 ASP A N 1
ATOM 1144 C CA . ASP A 1 151 ? -12.945 0.399 20.112 1.00 61.75 151 ASP A CA 1
ATOM 1145 C C . ASP A 1 151 ? -14.054 -0.037 21.077 1.00 61.75 151 ASP A C 1
ATOM 1147 O O . ASP A 1 151 ? -15.176 0.476 21.016 1.00 61.75 151 ASP A O 1
ATOM 1151 N N . ASP A 1 152 ? -13.735 -0.972 21.975 1.00 50.12 152 ASP A N 1
ATOM 1152 C CA . ASP A 1 152 ? -14.597 -1.369 23.085 1.00 50.12 152 ASP A CA 1
ATOM 1153 C C . ASP A 1 152 ? -14.802 -0.189 24.047 1.00 50.12 152 ASP A C 1
ATOM 1155 O O . ASP A 1 152 ? -14.208 -0.097 25.117 1.00 50.12 152 ASP A O 1
ATOM 1159 N N . VAL A 1 153 ? -15.729 0.705 23.712 1.00 45.88 153 VAL A N 1
ATOM 1160 C CA . VAL A 1 153 ? -16.448 1.489 24.727 1.00 45.88 153 VAL A CA 1
ATOM 1161 C C . VAL A 1 153 ? -17.478 0.589 25.443 1.00 45.88 153 VAL A C 1
ATOM 1163 O O . VAL A 1 153 ? -18.056 0.962 26.460 1.00 45.88 153 VAL A O 1
ATOM 1166 N N . ALA A 1 154 ? -17.670 -0.654 24.982 1.00 43.41 154 ALA A N 1
ATOM 1167 C CA . ALA A 1 154 ? -18.503 -1.652 25.645 1.00 43.41 154 ALA A CA 1
ATOM 1168 C C . ALA A 1 154 ? -17.795 -2.398 26.798 1.00 43.41 154 ALA A C 1
ATOM 1170 O O . ALA A 1 154 ? -18.452 -3.161 27.503 1.00 43.41 154 ALA A O 1
ATOM 1171 N N . GLY A 1 155 ? -16.511 -2.135 27.074 1.00 38.44 155 GLY A N 1
ATOM 1172 C CA . GLY A 1 155 ? -15.778 -2.741 28.198 1.00 38.44 155 GLY A CA 1
ATOM 1173 C C . GLY A 1 155 ? -16.231 -2.291 29.598 1.00 38.44 155 GLY A C 1
ATOM 1174 O O . GLY A 1 155 ? -15.953 -2.975 30.575 1.00 38.44 155 GLY A O 1
ATOM 1175 N N . ALA A 1 156 ? -16.989 -1.192 29.705 1.00 38.06 156 ALA A N 1
ATOM 1176 C CA . ALA A 1 156 ? -17.619 -0.743 30.957 1.00 38.06 156 ALA A CA 1
ATOM 1177 C C . ALA A 1 156 ? -19.163 -0.776 30.915 1.00 38.06 156 ALA A C 1
ATOM 1179 O O . ALA A 1 156 ? -19.824 -0.329 31.850 1.00 38.06 156 ALA A O 1
ATOM 1180 N N . GLY A 1 157 ? -19.759 -1.303 29.837 1.00 35.44 157 GLY A N 1
ATOM 1181 C CA . GLY A 1 157 ? -21.213 -1.276 29.620 1.00 35.44 157 GLY A CA 1
ATOM 1182 C C . GLY A 1 157 ? -21.824 -2.548 29.027 1.00 35.44 157 GLY A C 1
ATOM 1183 O O . GLY A 1 157 ? -23.049 -2.661 28.994 1.00 35.44 157 GLY A O 1
ATOM 1184 N N . GLY A 1 158 ? -21.018 -3.524 28.595 1.00 35.75 158 GLY A N 1
ATOM 1185 C CA . GLY A 1 158 ? -21.495 -4.778 27.996 1.00 35.75 158 GLY A CA 1
ATOM 1186 C C . GLY A 1 158 ? -22.358 -5.615 28.943 1.00 35.75 158 GLY A C 1
ATOM 1187 O O . GLY A 1 158 ? -23.325 -6.233 28.513 1.00 35.75 158 GLY A O 1
ATOM 1188 N N . TRP A 1 159 ? -22.122 -5.523 30.254 1.00 41.16 159 TRP A N 1
ATOM 1189 C CA . TRP A 1 159 ? -22.987 -6.148 31.263 1.00 41.16 159 TRP A CA 1
ATOM 1190 C C . TRP A 1 159 ? -24.352 -5.457 31.436 1.00 41.16 159 TRP A C 1
ATOM 1192 O O . TRP A 1 159 ? -25.284 -6.056 31.971 1.00 41.16 159 TRP A O 1
ATOM 1202 N N . PHE A 1 160 ? -24.493 -4.204 30.990 1.00 43.31 160 PHE A N 1
ATOM 1203 C CA . PHE A 1 160 ? -25.709 -3.407 31.184 1.00 43.31 160 PHE A CA 1
ATOM 1204 C C . PHE A 1 160 ? -26.672 -3.477 29.986 1.00 43.31 160 PHE A C 1
ATOM 1206 O O . PHE A 1 160 ? -27.884 -3.338 30.155 1.00 43.31 160 PHE A O 1
ATOM 1213 N N . TRP A 1 161 ? -26.164 -3.738 28.777 1.00 43.06 161 TRP A N 1
ATOM 1214 C CA . TRP A 1 161 ? -26.996 -3.857 27.570 1.00 43.06 161 TRP A CA 1
ATOM 1215 C C . TRP A 1 161 ? -27.505 -5.280 27.305 1.00 43.06 161 TRP A C 1
ATOM 1217 O O . TRP A 1 161 ? -28.582 -5.430 26.730 1.00 43.06 161 TRP A O 1
ATOM 1227 N N . GLU A 1 162 ? -26.820 -6.315 27.805 1.00 42.62 162 GLU A N 1
ATOM 1228 C CA . GLU A 1 162 ? -27.273 -7.714 27.709 1.00 42.62 162 GLU A CA 1
ATOM 1229 C C . GLU A 1 162 ? -28.565 -7.970 28.521 1.00 42.62 162 GLU A C 1
ATOM 1231 O O . GLU A 1 162 ? -29.381 -8.814 28.156 1.00 42.62 162 GLU A O 1
ATOM 1236 N N . LYS A 1 163 ? -28.820 -7.196 29.591 1.00 42.59 163 LYS A N 1
ATOM 1237 C CA . LYS A 1 163 ? -30.010 -7.365 30.452 1.00 42.59 163 LYS A CA 1
ATOM 1238 C C . LYS A 1 163 ? -31.283 -6.655 29.976 1.00 42.59 163 LYS A C 1
ATOM 1240 O O . LYS A 1 163 ? -32.331 -6.851 30.582 1.00 42.59 163 LYS A O 1
ATOM 1245 N N . ARG A 1 164 ? -31.245 -5.868 28.893 1.00 46.12 164 ARG A N 1
ATOM 1246 C CA . ARG A 1 164 ? -32.432 -5.153 28.367 1.00 46.12 164 ARG A CA 1
ATOM 1247 C C . ARG A 1 164 ? -33.145 -5.846 27.202 1.00 46.12 164 ARG A C 1
ATOM 1249 O O . ARG A 1 164 ? -33.955 -5.216 26.533 1.00 46.12 164 ARG A O 1
ATOM 1256 N N . LYS A 1 165 ? -32.874 -7.132 26.963 1.00 47.22 165 LYS A N 1
ATOM 1257 C CA . LYS A 1 165 ? -33.582 -7.932 25.945 1.00 47.22 165 LYS A CA 1
ATOM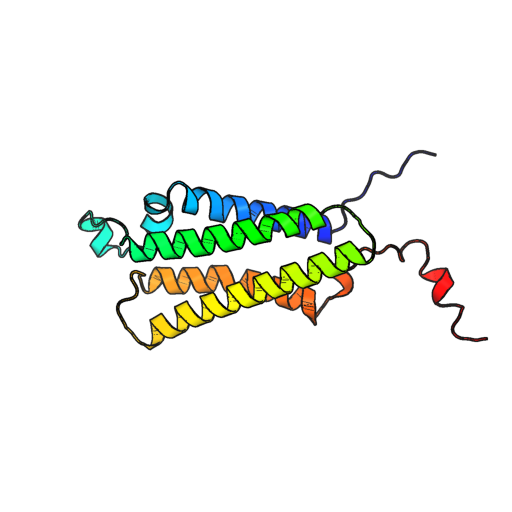 1258 C C . LYS A 1 165 ? -34.645 -8.891 26.501 1.00 47.22 165 LYS A C 1
ATOM 1260 O O . LYS A 1 165 ? -35.243 -9.616 25.717 1.00 47.22 165 LYS A O 1
ATOM 1265 N N . TYR A 1 166 ? -34.908 -8.877 27.810 1.00 44.53 166 TYR A N 1
ATOM 1266 C CA . TYR A 1 166 ? -35.893 -9.761 28.451 1.00 44.53 166 TYR A CA 1
ATOM 1267 C C . TYR A 1 166 ? -36.768 -9.029 29.484 1.00 44.53 166 TYR A C 1
ATOM 1269 O O . TYR A 1 166 ? -36.837 -9.441 30.641 1.00 44.53 166 TYR A O 1
ATOM 1277 N N . VAL A 1 167 ? -37.412 -7.935 29.070 1.00 42.22 167 VAL A N 1
ATOM 1278 C CA . VAL A 1 167 ? -38.598 -7.387 29.755 1.00 42.22 167 VAL A CA 1
ATOM 1279 C C . VAL A 1 167 ? -39.730 -7.328 28.748 1.00 42.22 167 VAL A C 1
ATOM 1281 O O . VAL A 1 167 ? -39.458 -6.833 27.631 1.00 42.22 167 VAL A O 1
#

Secondary structure (DSSP, 8-state):
-PPPP----HHHHHHHHHHHHHHHHHHHHHH-HHHHSGGGS-HHHHHTTPPPPHHHHHHHHHHHHHHHHHHHHHHHTSS--SHHHHHHHHHHHHHHHHHHHHHHHHHHHHHHH----SS-HHHHHHHHHHHHHHHHHHHIIIII-GGGGS--GGGGTHHHHGGGG--

pLDDT: mean 73.82, std 15.04, range [35.44, 90.69]